Protein AF-A0A3B9YVT7-F1 (afd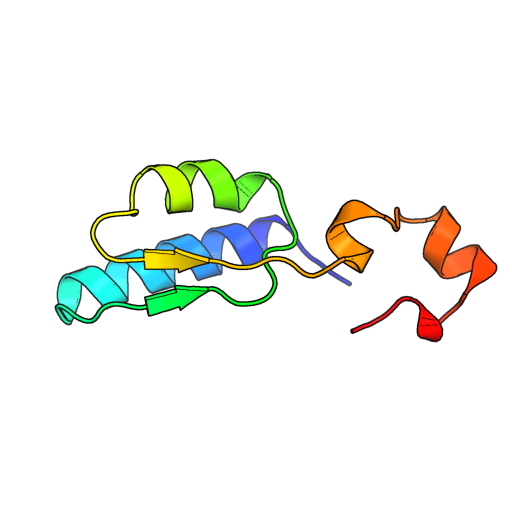b_monomer_lite)

Sequence (72 aa):
WRDAEAARLCTERLLKLARETRRRVHVLHVSTGDELPLLANAKDIATAETTPHHLTLTAPDCYERLGTYAQM

Secondary structure (DSSP, 8-state):
---HHHHHHHHHHHHHHHHHHT--EEE-S---GGGHHHHHTTTTTEEE---HHHHH--TTHHHHHHGGGG--

Structure (mmCIF, N/CA/C/O backbone):
data_AF-A0A3B9YVT7-F1
#
_entry.id   AF-A0A3B9YVT7-F1
#
loop_
_atom_site.group_PDB
_atom_site.id
_atom_site.type_symbol
_atom_site.label_atom_id
_atom_site.label_alt_id
_atom_site.label_comp_id
_atom_site.label_asym_id
_atom_site.label_entity_id
_atom_site.label_seq_id
_atom_site.pdbx_PDB_ins_code
_atom_site.Cartn_x
_atom_site.Cartn_y
_atom_site.Cartn_z
_atom_site.occupancy
_atom_site.B_iso_or_equiv
_atom_site.auth_seq_id
_atom_site.auth_comp_id
_atom_site.auth_asym_id
_atom_site.auth_atom_id
_atom_site.pdbx_PDB_model_num
ATOM 1 N N . TRP A 1 1 ? 13.685 7.078 -5.617 1.00 61.94 1 TRP A N 1
ATOM 2 C CA . TRP A 1 1 ? 13.874 5.708 -5.101 1.00 61.94 1 TRP A CA 1
ATOM 3 C C . TRP A 1 1 ? 12.667 5.370 -4.240 1.00 61.94 1 TRP A C 1
ATOM 5 O O . TRP A 1 1 ? 12.279 6.224 -3.452 1.00 61.94 1 TRP A O 1
ATOM 15 N N . ARG A 1 2 ? 12.031 4.211 -4.451 1.00 71.50 2 ARG A N 1
ATOM 16 C CA . ARG A 1 2 ? 10.933 3.718 -3.600 1.00 71.50 2 ARG A CA 1
ATOM 17 C C . ARG A 1 2 ? 11.530 2.808 -2.533 1.00 71.50 2 ARG A C 1
ATOM 19 O O . ARG A 1 2 ? 12.377 1.986 -2.861 1.00 71.50 2 ARG A O 1
ATOM 26 N N . ASP A 1 3 ? 11.081 2.961 -1.296 1.00 91.06 3 ASP A N 1
ATOM 27 C CA . ASP A 1 3 ? 11.544 2.173 -0.159 1.00 91.06 3 ASP A CA 1
ATOM 28 C C . ASP A 1 3 ? 10.353 1.450 0.483 1.00 91.06 3 ASP A C 1
ATOM 30 O O . ASP A 1 3 ? 9.425 2.083 0.995 1.00 91.06 3 ASP A O 1
ATOM 34 N N . ALA A 1 4 ? 10.369 0.117 0.407 1.00 94.38 4 ALA A N 1
ATOM 35 C CA . ALA A 1 4 ? 9.319 -0.736 0.950 1.00 94.38 4 ALA A CA 1
ATOM 36 C C . ALA A 1 4 ? 9.212 -0.615 2.478 1.00 94.38 4 ALA A C 1
ATOM 38 O O . ALA A 1 4 ? 8.107 -0.646 3.023 1.00 94.38 4 ALA A O 1
ATOM 39 N N . GLU A 1 5 ? 10.334 -0.400 3.171 1.00 96.75 5 GLU A N 1
ATOM 40 C CA . GLU A 1 5 ? 10.334 -0.203 4.617 1.00 96.75 5 GLU A CA 1
ATOM 41 C C . GLU A 1 5 ? 9.658 1.115 4.993 1.00 96.75 5 GLU A C 1
ATOM 43 O O . GLU A 1 5 ? 8.809 1.139 5.887 1.00 96.75 5 GLU A O 1
ATOM 48 N N . ALA A 1 6 ? 9.964 2.196 4.274 1.00 97.12 6 ALA A N 1
ATOM 49 C CA . ALA A 1 6 ? 9.306 3.478 4.491 1.00 97.12 6 ALA A CA 1
ATOM 50 C C . ALA A 1 6 ? 7.781 3.374 4.302 1.00 97.12 6 ALA A C 1
ATOM 52 O O . ALA A 1 6 ? 7.027 3.888 5.129 1.00 97.12 6 ALA A O 1
ATOM 53 N N . ALA A 1 7 ? 7.315 2.668 3.263 1.00 96.81 7 ALA A N 1
ATOM 54 C CA . ALA A 1 7 ? 5.888 2.433 3.034 1.00 96.81 7 ALA A CA 1
ATOM 55 C C . ALA A 1 7 ? 5.239 1.642 4.187 1.00 96.81 7 ALA A C 1
ATOM 57 O O . ALA A 1 7 ? 4.233 2.081 4.752 1.00 96.81 7 ALA A O 1
ATOM 58 N N . ARG A 1 8 ? 5.868 0.539 4.622 1.00 97.94 8 ARG A N 1
ATOM 59 C CA . ARG A 1 8 ? 5.421 -0.266 5.773 1.00 97.94 8 ARG A CA 1
ATOM 60 C C . ARG A 1 8 ? 5.299 0.574 7.049 1.00 97.94 8 ARG A C 1
ATOM 62 O O . ARG A 1 8 ? 4.260 0.532 7.709 1.00 97.94 8 ARG A O 1
ATOM 69 N N . LEU A 1 9 ? 6.334 1.349 7.385 1.00 98.25 9 LEU A N 1
ATOM 70 C CA . LEU A 1 9 ? 6.372 2.201 8.582 1.00 98.25 9 LEU A CA 1
ATOM 71 C C . LEU A 1 9 ? 5.305 3.305 8.540 1.00 98.25 9 LEU A C 1
ATOM 73 O O . LEU A 1 9 ? 4.665 3.597 9.554 1.00 98.25 9 LEU A O 1
ATOM 77 N N . CYS A 1 10 ? 5.080 3.906 7.370 1.00 97.88 10 CYS A N 1
ATOM 78 C CA . CYS A 1 10 ? 4.010 4.881 7.167 1.00 97.88 10 CYS A CA 1
ATOM 79 C C . CYS A 1 10 ? 2.629 4.261 7.404 1.00 97.88 10 CYS A C 1
ATOM 81 O O . CYS A 1 10 ? 1.821 4.847 8.128 1.00 97.88 10 CYS A O 1
ATOM 83 N N . THR A 1 11 ? 2.378 3.070 6.858 1.00 98.31 11 THR A N 1
ATOM 84 C CA . THR A 1 11 ? 1.119 2.342 7.053 1.00 98.31 11 THR A CA 1
ATOM 85 C C . THR A 1 11 ? 0.908 1.967 8.521 1.00 98.31 11 THR A C 1
ATOM 87 O O . THR A 1 11 ? -0.162 2.233 9.069 1.00 98.31 11 THR A O 1
ATOM 90 N N . GLU A 1 12 ? 1.929 1.459 9.213 1.00 98.56 12 GLU A N 1
ATOM 91 C CA . GLU A 1 12 ? 1.857 1.169 10.652 1.00 98.56 12 GLU A CA 1
ATOM 92 C C . GLU A 1 12 ? 1.494 2.419 11.474 1.00 98.56 12 GLU A C 1
ATOM 94 O O . GLU A 1 12 ? 0.556 2.405 12.282 1.00 98.56 12 GLU A O 1
ATOM 99 N N . ARG A 1 13 ? 2.187 3.538 11.225 1.00 98.69 13 ARG A N 1
ATOM 100 C CA . ARG A 1 13 ? 1.928 4.810 11.909 1.00 98.69 13 ARG A CA 1
ATOM 101 C C . ARG A 1 13 ? 0.525 5.343 11.616 1.00 98.69 13 ARG A C 1
ATOM 103 O O . ARG A 1 13 ? -0.143 5.821 12.535 1.00 98.69 13 ARG A O 1
ATOM 110 N N . LEU A 1 14 ? 0.074 5.270 10.365 1.00 98.56 14 LEU A N 1
ATOM 111 C CA . LEU A 1 14 ? -1.260 5.710 9.961 1.00 98.56 14 LEU A CA 1
ATOM 112 C C . LEU A 1 14 ? -2.350 4.916 10.688 1.00 98.56 14 LEU A C 1
ATOM 114 O O . LEU A 1 14 ? -3.274 5.518 11.232 1.00 98.56 14 LEU A O 1
ATOM 118 N N . LEU A 1 15 ? -2.228 3.587 10.750 1.00 98.69 15 LEU A N 1
ATOM 119 C CA . LEU A 1 15 ? -3.191 2.725 11.441 1.00 98.69 15 LEU A CA 1
ATOM 120 C C . LEU A 1 15 ? -3.248 3.017 12.944 1.00 98.69 15 LEU A C 1
ATOM 122 O O . LEU A 1 15 ? -4.336 3.056 13.525 1.00 98.69 15 LEU A O 1
ATOM 126 N N . LYS A 1 16 ? -2.094 3.278 13.571 1.00 98.69 16 LYS A N 1
ATOM 127 C CA . LYS A 1 16 ? -2.032 3.713 14.972 1.00 98.69 16 LYS A CA 1
ATOM 128 C C . LYS A 1 16 ? -2.818 5.012 15.186 1.00 98.69 16 LYS A C 1
ATOM 130 O O . LYS A 1 16 ? -3.707 5.052 16.036 1.00 98.69 16 LYS A O 1
ATOM 135 N N . LEU A 1 17 ? -2.556 6.038 14.375 1.00 98.81 17 LEU A N 1
ATOM 136 C CA . LEU A 1 17 ? -3.247 7.330 14.465 1.00 98.81 17 LEU A CA 1
ATOM 137 C C . LEU A 1 17 ? -4.752 7.210 14.180 1.00 98.81 17 LEU A C 1
ATOM 139 O O . LEU A 1 17 ? -5.566 7.840 14.857 1.00 98.81 17 LEU A O 1
ATOM 143 N N . ALA A 1 18 ? -5.142 6.382 13.210 1.00 98.69 18 ALA A N 1
ATOM 144 C CA . ALA A 1 18 ? -6.541 6.108 12.891 1.00 98.69 18 ALA A CA 1
ATOM 145 C C . ALA A 1 18 ? -7.292 5.545 14.110 1.00 98.69 18 ALA A C 1
ATOM 147 O O . ALA A 1 18 ? -8.383 6.018 14.441 1.00 98.69 18 ALA A O 1
ATOM 148 N N . ARG A 1 19 ? -6.677 4.597 14.833 1.00 98.50 19 ARG A N 1
ATOM 149 C CA . ARG A 1 19 ? -7.237 4.019 16.065 1.00 98.50 19 ARG A CA 1
ATOM 150 C C . ARG A 1 19 ? -7.314 5.032 17.204 1.00 98.50 19 ARG A C 1
ATOM 152 O O . ARG A 1 19 ? -8.369 5.153 17.822 1.00 98.50 19 ARG A O 1
ATOM 159 N N . GLU A 1 20 ? -6.246 5.789 17.447 1.00 98.62 20 GLU A N 1
ATOM 160 C CA . GLU A 1 20 ? -6.204 6.824 18.495 1.00 98.62 20 GLU A CA 1
ATOM 161 C C . GLU A 1 20 ? -7.280 7.899 18.286 1.00 98.62 20 GLU A C 1
ATOM 163 O O . GLU A 1 20 ? -7.948 8.325 19.227 1.00 98.62 20 GLU A O 1
ATOM 168 N N . THR A 1 21 ? -7.496 8.299 17.033 1.00 98.56 21 THR A N 1
ATOM 169 C CA . THR A 1 21 ? -8.463 9.346 16.667 1.00 98.56 21 THR A CA 1
ATOM 170 C C . THR A 1 21 ? -9.869 8.817 16.375 1.00 98.56 21 THR A C 1
ATOM 172 O O . THR A 1 21 ? -10.791 9.609 16.164 1.00 98.56 21 THR A O 1
ATOM 175 N N . ARG A 1 22 ? -10.055 7.489 16.370 1.00 98.06 22 ARG A N 1
ATOM 176 C CA . ARG A 1 22 ? -11.294 6.798 15.977 1.00 98.06 22 ARG A CA 1
ATOM 177 C C . ARG A 1 22 ? -11.807 7.231 14.600 1.00 98.06 22 ARG A C 1
ATOM 179 O O . ARG A 1 22 ? -13.005 7.453 14.409 1.00 98.06 22 ARG A O 1
ATOM 186 N N . ARG A 1 23 ? -10.904 7.380 13.630 1.00 98.56 23 ARG A N 1
A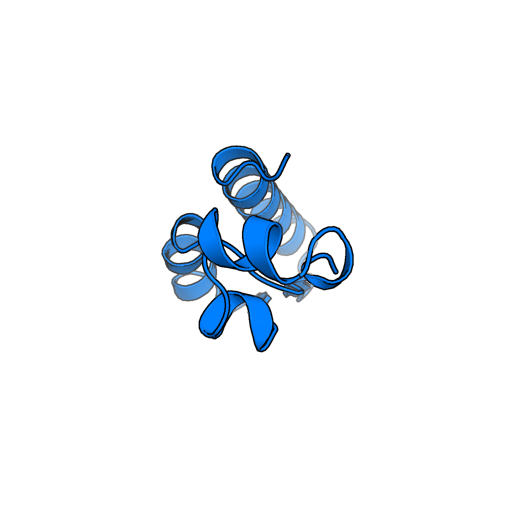TOM 187 C CA . ARG A 1 23 ? -11.242 7.752 12.249 1.00 98.56 23 ARG A CA 1
ATOM 188 C C . ARG A 1 23 ? -10.919 6.612 11.300 1.00 98.56 23 ARG A C 1
ATOM 190 O O . ARG A 1 23 ? -9.835 6.046 11.354 1.00 98.56 23 ARG A O 1
ATOM 197 N N . ARG A 1 24 ? -11.863 6.307 10.407 1.00 98.62 24 ARG A N 1
ATOM 198 C CA . ARG A 1 24 ? -11.626 5.367 9.310 1.00 98.62 24 ARG A CA 1
ATOM 199 C C . ARG A 1 24 ? -10.728 6.011 8.264 1.00 98.62 24 ARG A C 1
ATOM 201 O O . ARG A 1 24 ? -10.901 7.190 7.959 1.00 98.62 24 ARG A O 1
ATOM 208 N N . VAL A 1 25 ? -9.816 5.226 7.707 1.00 98.62 25 VAL A N 1
ATOM 209 C CA . VAL A 1 25 ? -8.868 5.675 6.682 1.00 98.62 25 VAL A CA 1
ATOM 210 C C . VAL A 1 25 ? -8.944 4.805 5.431 1.00 98.62 25 VAL A C 1
ATOM 212 O O . VAL A 1 25 ? -9.396 3.657 5.461 1.00 98.62 25 VAL A O 1
ATOM 215 N N . HIS A 1 26 ? -8.491 5.372 4.321 1.00 98.62 26 HIS A N 1
ATOM 216 C CA . HIS A 1 26 ? -8.298 4.666 3.066 1.00 98.62 26 HIS A CA 1
ATOM 217 C C . HIS A 1 26 ? -6.854 4.884 2.606 1.00 98.62 26 HIS A C 1
ATOM 219 O O . HIS A 1 26 ? -6.434 6.029 2.439 1.00 98.62 26 HIS A O 1
ATOM 225 N N . VAL A 1 27 ? -6.086 3.802 2.479 1.00 98.25 27 VAL A N 1
ATOM 226 C CA . VAL A 1 27 ? -4.676 3.841 2.074 1.00 98.25 27 VAL A CA 1
ATOM 227 C C . VAL A 1 27 ? -4.594 3.761 0.556 1.00 98.25 27 VAL A C 1
ATOM 229 O O . VAL A 1 27 ? -4.983 2.755 -0.038 1.00 98.25 27 VAL A O 1
ATOM 232 N N . LEU A 1 28 ? -4.107 4.834 -0.060 1.00 97.31 28 LEU A N 1
ATOM 233 C CA . LEU A 1 28 ? -3.965 4.921 -1.508 1.00 97.31 28 LEU A CA 1
ATOM 234 C C . LEU A 1 28 ? -2.763 4.112 -1.993 1.00 97.31 28 LEU A C 1
ATOM 236 O O . LEU A 1 28 ? -1.788 3.941 -1.259 1.00 97.31 28 LEU A O 1
ATOM 240 N N . HIS A 1 29 ? -2.848 3.660 -3.246 1.00 95.88 29 HIS A N 1
ATOM 241 C CA . HIS A 1 29 ? -1.739 3.153 -4.058 1.00 95.88 29 HIS A CA 1
ATOM 242 C C . HIS A 1 29 ? -0.708 2.280 -3.306 1.00 95.88 29 HIS A C 1
ATOM 244 O O . HIS A 1 29 ? 0.499 2.518 -3.394 1.00 95.88 29 HIS A O 1
ATOM 250 N N . VAL A 1 30 ? -1.175 1.264 -2.571 1.00 96.75 30 VAL A N 1
ATOM 251 C CA . VAL A 1 30 ? -0.305 0.290 -1.889 1.00 96.75 30 VAL A CA 1
ATOM 252 C C . VAL A 1 30 ? 0.627 -0.346 -2.913 1.00 96.75 30 VAL A C 1
ATOM 254 O O . VAL A 1 30 ? 0.177 -0.825 -3.960 1.00 96.75 30 VAL A O 1
ATOM 257 N N . SER A 1 31 ? 1.924 -0.326 -2.610 1.00 93.31 31 SER A N 1
ATOM 258 C CA . SER A 1 31 ? 2.982 -0.606 -3.590 1.00 93.31 31 SER A CA 1
ATOM 259 C C . SER A 1 31 ? 3.962 -1.699 -3.167 1.00 93.31 31 SER A C 1
ATOM 261 O O . SER A 1 31 ? 4.780 -2.119 -3.986 1.00 93.31 31 SER A O 1
ATOM 263 N N . THR A 1 32 ? 3.871 -2.189 -1.926 1.00 94.81 32 THR A N 1
ATOM 264 C CA . THR A 1 32 ? 4.656 -3.323 -1.425 1.00 94.81 32 THR A CA 1
ATOM 265 C C . THR A 1 32 ? 3.768 -4.372 -0.755 1.00 94.81 32 THR A C 1
ATOM 267 O O . THR A 1 32 ? 2.727 -4.068 -0.170 1.00 94.81 32 THR A O 1
ATOM 270 N N . GLY A 1 33 ? 4.213 -5.629 -0.814 1.00 96.00 33 GLY A N 1
ATOM 271 C CA . GLY A 1 33 ? 3.604 -6.729 -0.071 1.00 96.00 33 GLY A CA 1
ATOM 272 C C . GLY A 1 33 ? 3.725 -6.574 1.449 1.00 96.00 33 GLY A C 1
ATOM 273 O O . GLY A 1 33 ? 2.871 -7.085 2.170 1.00 96.00 33 GLY A O 1
ATOM 274 N N . ASP A 1 34 ? 4.721 -5.829 1.940 1.00 97.44 34 ASP A N 1
ATOM 275 C CA . ASP A 1 34 ? 5.013 -5.690 3.377 1.00 97.44 34 ASP A CA 1
ATOM 276 C C . ASP A 1 34 ? 3.906 -4.961 4.155 1.00 97.44 34 ASP A C 1
ATOM 278 O O . ASP A 1 34 ? 3.743 -5.153 5.360 1.00 97.44 34 ASP A O 1
ATOM 282 N N . GLU A 1 35 ? 3.114 -4.134 3.472 1.00 97.81 35 GLU A N 1
ATOM 283 C CA . GLU A 1 35 ? 1.966 -3.431 4.051 1.00 97.81 35 GLU A CA 1
ATOM 284 C C . GLU A 1 35 ? 0.739 -4.346 4.203 1.00 97.81 35 GLU A C 1
ATOM 286 O O . GLU A 1 35 ? -0.117 -4.115 5.063 1.00 97.81 35 GLU A O 1
ATOM 291 N N . LEU A 1 36 ? 0.630 -5.395 3.376 1.00 97.50 36 LEU A N 1
ATOM 292 C CA . LEU A 1 36 ? -0.586 -6.202 3.258 1.00 97.50 36 LEU A CA 1
ATOM 293 C C . LEU A 1 36 ? -0.964 -6.928 4.557 1.00 97.50 36 LEU A C 1
ATOM 295 O O . LEU A 1 36 ? -2.147 -6.884 4.902 1.00 97.50 36 LEU A O 1
ATOM 299 N N . PRO A 1 37 ? -0.036 -7.535 5.329 1.00 98.38 37 PRO A N 1
ATOM 300 C CA . PRO A 1 37 ? -0.378 -8.125 6.621 1.00 98.38 37 PRO A CA 1
ATOM 301 C C . PRO A 1 37 ? -0.946 -7.100 7.611 1.00 98.38 37 PRO A C 1
ATOM 303 O O . PRO A 1 37 ? -1.892 -7.409 8.333 1.00 98.38 37 PRO A O 1
ATOM 306 N N . LEU A 1 38 ? -0.423 -5.868 7.632 1.00 98.31 38 LEU A N 1
ATOM 307 C CA . LEU A 1 38 ? -0.929 -4.805 8.509 1.00 98.31 38 LEU A CA 1
ATOM 308 C C . LEU A 1 38 ? -2.364 -4.421 8.125 1.00 98.31 38 LEU A C 1
ATOM 310 O O . LEU A 1 38 ? -3.251 -4.375 8.977 1.00 98.31 38 LEU A O 1
ATOM 314 N N . LEU A 1 39 ? -2.605 -4.208 6.830 1.00 98.38 39 LEU A N 1
ATOM 315 C CA . LEU A 1 39 ? -3.910 -3.814 6.293 1.00 98.38 39 LEU A CA 1
ATOM 316 C C . LEU A 1 39 ? -4.953 -4.938 6.379 1.00 98.38 39 LEU A C 1
ATOM 318 O O . LEU A 1 39 ? -6.138 -4.669 6.580 1.00 98.38 39 LEU A O 1
ATOM 322 N N . ALA A 1 40 ? -4.537 -6.199 6.244 1.00 98.50 40 ALA A N 1
ATOM 323 C CA . ALA A 1 40 ? -5.401 -7.362 6.437 1.00 98.50 40 ALA A CA 1
ATOM 324 C C . ALA A 1 40 ? -5.900 -7.464 7.887 1.00 98.50 40 ALA A C 1
ATOM 326 O O . ALA A 1 40 ? -7.069 -7.767 8.111 1.00 98.50 40 ALA A O 1
ATOM 327 N N . ASN A 1 41 ? -5.047 -7.127 8.858 1.00 98.38 41 ASN A N 1
ATOM 328 C CA . ASN A 1 41 ? -5.377 -7.128 10.286 1.00 98.38 41 ASN A CA 1
ATOM 329 C C . ASN A 1 41 ? -6.069 -5.838 10.778 1.00 98.38 41 ASN A C 1
ATOM 331 O O . ASN A 1 41 ? -6.312 -5.692 11.976 1.00 98.38 41 ASN A O 1
ATOM 335 N N . ALA A 1 42 ? -6.372 -4.892 9.883 1.00 98.44 42 ALA A N 1
ATOM 336 C CA . ALA A 1 42 ? -6.962 -3.594 10.224 1.00 98.44 42 ALA A CA 1
ATOM 337 C C . ALA A 1 42 ? -8.235 -3.268 9.421 1.00 98.44 42 ALA A C 1
ATOM 339 O O . ALA A 1 42 ? -8.596 -2.100 9.265 1.00 98.44 42 ALA A O 1
ATOM 340 N N . LYS A 1 43 ? -8.928 -4.288 8.895 1.00 98.19 43 LYS A N 1
ATOM 341 C CA . LYS A 1 43 ? -10.150 -4.127 8.079 1.00 98.19 43 LYS A CA 1
ATOM 342 C C . LYS A 1 43 ? -11.328 -3.503 8.835 1.00 98.19 43 LYS A C 1
ATOM 344 O O . LYS A 1 43 ? -12.285 -3.061 8.207 1.00 98.19 43 LYS A O 1
ATOM 349 N N . ASP A 1 44 ? -11.254 -3.444 10.161 1.00 98.25 44 ASP A N 1
ATOM 350 C CA . ASP A 1 44 ? -12.199 -2.738 11.026 1.00 98.25 44 ASP A CA 1
ATOM 351 C C . ASP A 1 44 ? -12.129 -1.209 10.863 1.00 98.25 44 ASP A C 1
ATOM 353 O O . ASP A 1 44 ? -13.143 -0.525 11.012 1.00 98.25 44 ASP A O 1
ATOM 357 N N . ILE A 1 45 ? -10.950 -0.665 10.533 1.00 98.69 45 ILE A N 1
ATOM 358 C CA . ILE A 1 45 ? -10.704 0.785 10.516 1.00 98.69 45 ILE A CA 1
ATOM 359 C C . ILE A 1 45 ? -10.082 1.307 9.218 1.00 98.69 45 ILE A C 1
ATOM 361 O O . ILE A 1 45 ? -10.151 2.508 8.944 1.00 98.69 45 ILE A O 1
ATOM 365 N N . ALA A 1 46 ? -9.510 0.431 8.397 1.00 98.69 46 ALA A N 1
ATOM 366 C CA . ALA A 1 46 ? -8.816 0.802 7.179 1.00 98.69 46 ALA A CA 1
ATOM 367 C C . ALA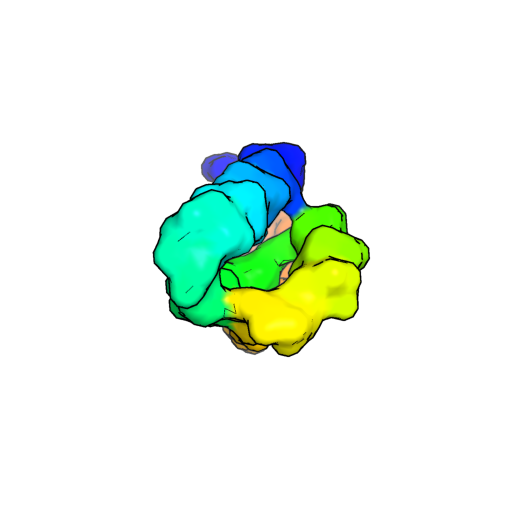 A 1 46 ? -9.294 0.007 5.962 1.00 98.69 46 ALA A C 1
ATOM 369 O O . ALA A 1 46 ? -9.554 -1.196 6.004 1.00 98.69 46 ALA A O 1
ATOM 370 N N . THR A 1 47 ? -9.340 0.710 4.839 1.00 98.75 47 THR A N 1
ATOM 371 C CA . THR A 1 47 ? -9.434 0.131 3.496 1.00 98.75 47 THR A CA 1
ATOM 372 C C . THR A 1 47 ? -8.193 0.532 2.707 1.00 98.75 47 THR A C 1
ATOM 374 O O . THR A 1 47 ? -7.445 1.403 3.147 1.00 98.75 47 THR A O 1
ATOM 377 N N . ALA A 1 48 ? -7.943 -0.110 1.571 1.00 98.56 48 ALA A N 1
ATOM 378 C CA . ALA A 1 48 ? -6.798 0.219 0.736 1.00 98.56 48 ALA A CA 1
ATOM 379 C C . ALA A 1 48 ? -7.099 -0.050 -0.734 1.00 98.56 48 ALA A C 1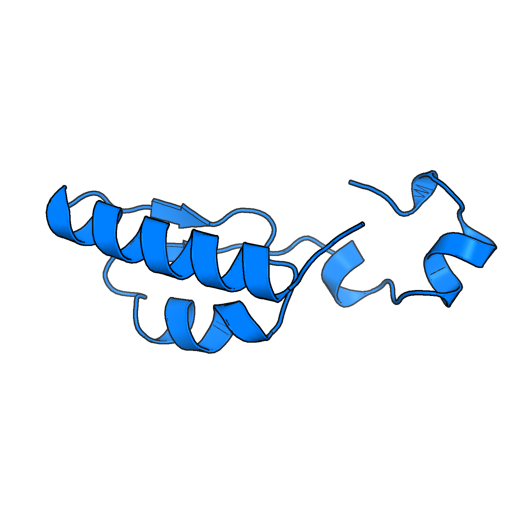
ATOM 381 O O . ALA A 1 48 ? -7.974 -0.860 -1.050 1.00 98.56 48 ALA A O 1
ATOM 382 N N . GLU A 1 49 ? -6.339 0.599 -1.601 1.00 98.31 49 GLU A N 1
ATOM 383 C CA . GLU A 1 49 ? -6.328 0.371 -3.039 1.00 98.31 49 GLU A CA 1
ATOM 384 C C . GLU A 1 49 ? -4.895 0.159 -3.537 1.00 98.31 49 GLU A C 1
ATOM 386 O O . GLU A 1 49 ? -3.914 0.475 -2.864 1.00 98.31 49 GLU A O 1
ATOM 391 N N . THR A 1 50 ? -4.778 -0.375 -4.746 1.00 97.12 50 THR A N 1
ATOM 392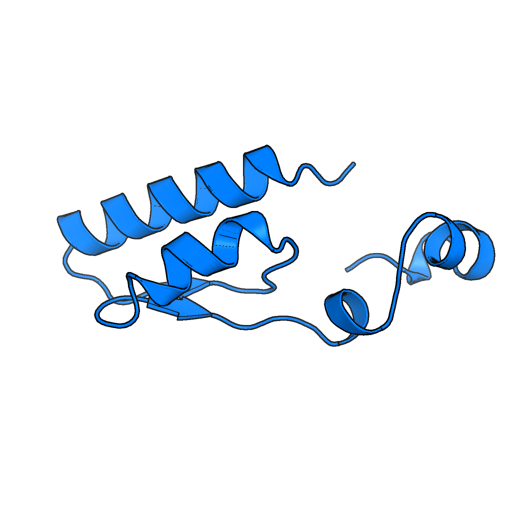 C CA . THR A 1 50 ? -3.527 -0.418 -5.499 1.00 97.12 50 THR A CA 1
ATOM 393 C C . THR A 1 50 ? -3.821 -0.013 -6.936 1.00 97.12 50 THR A C 1
ATOM 395 O O . THR A 1 50 ? -4.963 -0.089 -7.394 1.00 97.12 50 THR A O 1
ATOM 398 N N . THR A 1 51 ? -2.798 0.427 -7.653 1.00 95.31 51 THR A N 1
ATOM 399 C CA . THR A 1 51 ? -2.925 0.848 -9.048 1.00 95.31 51 THR A CA 1
ATOM 400 C C . THR A 1 51 ? -2.440 -0.243 -9.996 1.00 95.31 51 THR A C 1
ATOM 402 O O . THR A 1 51 ? -1.549 -1.015 -9.639 1.00 95.31 51 THR A O 1
ATOM 405 N N . PRO A 1 52 ? -2.965 -0.307 -11.235 1.00 95.38 52 PRO A N 1
ATOM 406 C CA . PRO A 1 52 ? -2.629 -1.382 -12.167 1.00 95.38 52 PRO A CA 1
ATOM 407 C C . PRO A 1 52 ? -1.126 -1.568 -12.389 1.00 95.38 52 PRO A C 1
ATOM 409 O O . PRO A 1 52 ? -0.650 -2.695 -12.412 1.00 95.38 52 PRO A O 1
ATOM 412 N N . HIS A 1 53 ? -0.348 -0.487 -12.466 1.00 93.31 53 HIS A N 1
ATOM 413 C CA . HIS A 1 53 ? 1.095 -0.590 -12.688 1.00 93.31 53 HIS A CA 1
ATOM 414 C C . HIS A 1 53 ? 1.858 -1.252 -11.536 1.00 93.31 53 HIS A C 1
ATOM 416 O O . HIS A 1 53 ? 2.889 -1.863 -11.794 1.00 93.31 53 HIS A O 1
ATOM 422 N N . HIS A 1 54 ? 1.365 -1.189 -10.294 1.00 92.69 54 HIS A N 1
ATOM 423 C CA . HIS A 1 54 ? 1.958 -1.945 -9.187 1.00 92.69 54 HIS A CA 1
ATOM 424 C C . HIS A 1 54 ? 1.726 -3.457 -9.322 1.00 92.69 54 HIS A C 1
ATOM 426 O O . HIS A 1 54 ? 2.412 -4.236 -8.669 1.00 92.69 54 HIS A O 1
ATOM 432 N N . LEU A 1 55 ? 0.792 -3.870 -10.184 1.00 94.62 55 LEU A N 1
ATOM 433 C CA . LEU A 1 55 ? 0.467 -5.268 -10.459 1.00 94.62 55 LEU A CA 1
ATOM 434 C C . LEU A 1 55 ? 1.016 -5.758 -11.805 1.00 94.62 55 LEU A C 1
ATOM 436 O O . LEU A 1 55 ? 1.212 -6.957 -11.978 1.00 94.62 55 LEU A O 1
ATOM 440 N N . THR A 1 56 ? 1.238 -4.859 -12.768 1.00 95.44 56 THR A N 1
ATOM 441 C CA . THR A 1 56 ? 1.599 -5.224 -14.149 1.00 95.44 56 THR A CA 1
ATOM 442 C C .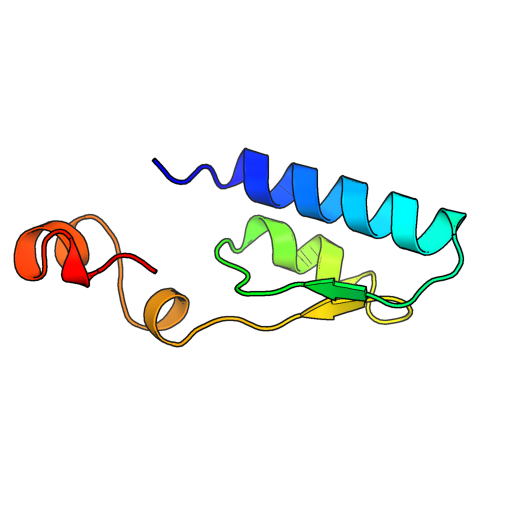 THR A 1 56 ? 3.001 -4.799 -14.569 1.00 95.44 56 THR A C 1
ATOM 444 O O . THR A 1 56 ? 3.476 -5.267 -15.601 1.00 95.44 56 THR A O 1
ATOM 447 N N . LEU A 1 57 ? 3.658 -3.896 -13.832 1.00 94.81 57 LEU A N 1
ATOM 448 C CA . LEU A 1 57 ? 5.017 -3.439 -14.127 1.00 94.81 57 LEU A CA 1
ATOM 449 C C . LEU A 1 57 ? 5.987 -3.919 -13.048 1.00 94.81 57 LEU A C 1
ATOM 451 O O . LEU A 1 57 ? 5.663 -3.963 -11.864 1.00 94.81 57 LEU A O 1
ATOM 455 N N . THR A 1 58 ? 7.210 -4.253 -13.450 1.00 93.44 58 THR A N 1
ATOM 456 C CA . THR A 1 58 ? 8.252 -4.726 -12.535 1.00 93.44 58 THR A CA 1
ATOM 457 C C . THR A 1 58 ? 9.580 -4.070 -12.877 1.00 93.44 58 THR A C 1
ATOM 459 O O . THR A 1 58 ? 9.968 -3.992 -14.041 1.00 93.44 58 THR A O 1
ATOM 462 N N . ALA A 1 59 ? 10.266 -3.570 -11.851 1.00 92.06 59 ALA A N 1
ATOM 463 C CA . ALA A 1 59 ? 11.606 -3.018 -11.986 1.00 92.06 59 ALA A CA 1
ATOM 464 C C . ALA A 1 59 ? 12.659 -4.151 -11.996 1.00 92.06 59 ALA A C 1
ATOM 466 O O . ALA A 1 59 ? 12.452 -5.152 -11.309 1.00 92.06 59 ALA A O 1
ATOM 467 N N . PRO A 1 60 ? 13.791 -3.999 -12.712 1.00 93.88 60 PRO A N 1
ATOM 468 C CA . PRO A 1 60 ? 14.184 -2.804 -13.466 1.00 93.88 60 PRO A CA 1
ATOM 469 C C . PRO A 1 60 ? 13.556 -2.685 -14.870 1.00 93.88 60 PRO A C 1
ATOM 471 O O . PRO A 1 60 ? 13.483 -1.567 -15.375 1.00 93.88 60 PRO A O 1
ATOM 474 N N . ASP A 1 61 ? 13.029 -3.774 -15.450 1.00 96.00 61 ASP A N 1
ATOM 475 C CA . ASP A 1 61 ? 12.558 -3.854 -16.855 1.00 96.00 61 ASP A CA 1
ATOM 476 C C . ASP A 1 61 ? 11.633 -2.700 -17.275 1.00 96.00 61 ASP A C 1
ATOM 478 O O . ASP A 1 61 ? 11.815 -2.088 -18.331 1.00 96.00 61 ASP A O 1
ATOM 482 N N . CYS A 1 62 ? 10.653 -2.343 -16.438 1.00 94.81 62 CYS A N 1
ATOM 483 C CA . CYS A 1 62 ? 9.714 -1.278 -16.782 1.00 94.81 62 CYS A CA 1
ATOM 484 C C . CYS A 1 62 ? 10.385 0.097 -16.920 1.00 94.81 62 CYS A C 1
ATOM 486 O O . CYS A 1 62 ? 9.995 0.871 -17.793 1.00 94.81 62 CYS A O 1
ATOM 488 N N . TYR A 1 63 ? 11.401 0.397 -16.107 1.00 93.94 63 TYR A N 1
ATOM 489 C CA . TYR A 1 63 ? 12.131 1.662 -16.182 1.00 93.94 63 TYR A CA 1
ATOM 490 C C . TYR A 1 63 ? 13.102 1.685 -17.361 1.00 93.94 63 TYR A C 1
ATOM 492 O O . TYR A 1 63 ? 13.279 2.735 -17.968 1.00 93.94 63 TYR A O 1
ATOM 500 N N . GLU A 1 64 ? 13.690 0.546 -17.726 1.00 96.56 64 GLU A N 1
ATOM 501 C CA . GLU A 1 64 ? 14.550 0.447 -18.911 1.00 96.56 64 GLU A CA 1
ATOM 502 C C . GLU A 1 64 ? 13.752 0.680 -20.201 1.00 96.56 64 GLU A C 1
ATOM 504 O O . GLU A 1 64 ? 14.200 1.396 -21.094 1.00 96.56 64 GLU A O 1
ATOM 509 N N . ARG A 1 65 ? 12.538 0.124 -20.283 1.00 96.94 65 ARG A N 1
ATOM 510 C CA . ARG A 1 65 ? 11.683 0.216 -21.477 1.00 96.94 65 ARG A CA 1
ATOM 511 C C . ARG A 1 65 ? 10.898 1.518 -21.581 1.00 96.94 65 ARG A C 1
ATOM 513 O O . ARG A 1 65 ? 10.737 2.043 -22.678 1.00 96.94 65 ARG A O 1
ATOM 520 N N . LEU A 1 66 ? 10.342 1.995 -20.468 1.00 96.12 66 LEU A N 1
ATOM 521 C CA . LEU A 1 66 ? 9.412 3.131 -20.449 1.00 96.12 66 LEU A CA 1
ATOM 522 C C . LEU A 1 66 ? 10.040 4.401 -19.864 1.00 96.12 66 LEU A C 1
ATOM 524 O O . LEU A 1 66 ? 9.431 5.466 -19.932 1.00 96.12 66 LEU A O 1
ATOM 528 N N . GLY A 1 67 ? 11.234 4.326 -19.274 1.00 93.94 67 GLY A N 1
ATOM 529 C CA . GLY A 1 67 ? 11.859 5.470 -18.618 1.00 93.94 67 GLY A CA 1
ATOM 530 C C . GLY A 1 67 ? 10.965 6.065 -17.527 1.00 93.94 67 GLY A C 1
ATOM 531 O O . GLY A 1 67 ? 10.381 5.357 -16.702 1.00 93.94 67 GLY A O 1
ATOM 532 N N . THR A 1 68 ? 10.833 7.390 -17.531 1.00 92.25 68 THR A N 1
ATOM 533 C CA . THR A 1 68 ? 10.013 8.133 -16.562 1.00 92.25 68 THR A CA 1
ATOM 534 C C . THR A 1 68 ? 8.511 7.904 -16.722 1.00 92.25 68 THR A C 1
ATOM 536 O O . THR A 1 68 ? 7.776 8.137 -15.768 1.00 92.25 68 THR A O 1
ATOM 539 N N . TYR A 1 69 ? 8.037 7.371 -17.854 1.00 93.31 69 TYR A N 1
ATOM 540 C CA . TYR A 1 69 ? 6.618 7.038 -18.033 1.00 93.31 69 TYR A CA 1
ATOM 541 C C . TYR A 1 69 ? 6.151 5.866 -17.151 1.00 93.31 69 TYR A C 1
ATOM 543 O O . TYR A 1 69 ? 4.951 5.654 -17.010 1.00 93.31 69 TYR A O 1
ATOM 551 N N . ALA A 1 70 ? 7.071 5.104 -16.544 1.00 91.19 70 ALA A N 1
ATOM 552 C CA . ALA A 1 70 ? 6.744 4.058 -15.570 1.00 91.19 70 ALA A CA 1
ATOM 553 C C . ALA A 1 70 ? 6.463 4.590 -14.148 1.00 91.19 70 ALA A C 1
ATOM 555 O O . ALA A 1 70 ? 6.198 3.799 -13.241 1.00 91.19 70 ALA A O 1
ATOM 556 N N . GLN A 1 71 ? 6.582 5.901 -13.918 1.00 82.31 71 GLN A N 1
ATOM 557 C CA . GLN A 1 71 ? 6.328 6.531 -12.620 1.00 82.31 71 GLN A CA 1
ATOM 558 C C . GLN A 1 71 ? 4.850 6.933 -12.478 1.00 82.31 71 GLN A C 1
ATOM 560 O O . GLN A 1 71 ? 4.181 7.203 -13.475 1.00 82.31 71 GLN A O 1
ATOM 565 N N . MET A 1 72 ? 4.359 6.953 -11.234 1.00 72.75 72 MET A N 1
ATOM 566 C CA . MET A 1 72 ? 3.110 7.622 -10.846 1.00 72.75 72 MET A CA 1
ATOM 567 C C . MET A 1 72 ? 3.447 9.001 -10.289 1.00 72.75 72 MET A C 1
ATOM 569 O O . MET A 1 72 ? 4.445 9.073 -9.533 1.00 72.75 72 MET A O 1
#

Radius of gyration: 14.03 Å; chains: 1; bounding box: 27×18×40 Å

pLDDT: mean 95.33, std 6.25, range [61.94, 98.81]

Foldseek 3Di:
DDDPVVLLVVLVVVLVVCVVVVAAEEAEADQDPSNVVVQVVRVVRYHYDHDVLSVVPDPPVCCVVPPCNSDD